Protein AF-A0A8J8FCW8-F1 (afdb_monomer_lite)

Secondary structure (DSSP, 8-state):
----------------HHHHHHHHHHHHHHHHHHHHHHHHHHHHH--HHHHHHHHHTTSS-HHHHHHHHHHHHHHHHHHHHHHHHHHHHHHHHHHHHHHHHHHHHHHHS-----

pLDDT: mean 83.41, std 20.07, range [36.19, 98.69]

Foldseek 3Di:
DDDDPPDPDPPPPPCDLVNLVVVLVVLVVVLVVLVVVLVVLCVVQNDLVNNVVCCVVVVDDVPPSVVVSVVNVVSVVVSVVSVVVNVVSVVVSVVVVVVVVVVVVVVVVPDPDD

Structure (mmCIF, N/CA/C/O backbone):
data_AF-A0A8J8FCW8-F1
#
_entry.id   AF-A0A8J8FCW8-F1
#
loop_
_atom_site.group_PDB
_atom_site.id
_atom_site.type_symbol
_atom_site.label_atom_id
_atom_site.label_alt_id
_atom_site.label_comp_id
_atom_site.label_asym_id
_atom_site.label_entity_id
_atom_site.label_seq_id
_atom_site.pdbx_PDB_ins_code
_atom_site.Cartn_x
_atom_site.Cartn_y
_atom_site.Cartn_z
_atom_site.occupancy
_atom_site.B_iso_or_equiv
_atom_site.auth_seq_id
_atom_site.auth_comp_id
_atom_site.auth_asym_id
_atom_site.auth_atom_id
_atom_site.pdbx_PDB_model_num
ATOM 1 N N . MET A 1 1 ? -5.373 17.133 -59.676 1.00 36.19 1 MET A N 1
ATOM 2 C CA . MET A 1 1 ? -5.673 17.034 -58.232 1.00 36.19 1 MET A CA 1
ATOM 3 C C . MET A 1 1 ? -5.004 15.772 -57.710 1.00 36.19 1 MET A C 1
ATOM 5 O O . MET A 1 1 ? -5.570 14.700 -57.863 1.00 36.19 1 MET A O 1
ATOM 9 N N . SER A 1 2 ? -3.777 15.874 -57.196 1.00 37.06 2 SER A N 1
ATOM 10 C CA . SER A 1 2 ? -3.087 14.727 -56.589 1.00 37.06 2 SER A CA 1
ATOM 11 C C . SER A 1 2 ? -3.303 14.768 -55.086 1.00 37.06 2 SER A C 1
ATOM 13 O O . SER A 1 2 ? -2.956 15.750 -54.433 1.00 37.06 2 SER A O 1
ATOM 15 N N . ALA A 1 3 ? -3.927 13.718 -54.561 1.00 40.31 3 ALA A N 1
ATOM 16 C CA . ALA A 1 3 ? -4.165 13.549 -53.141 1.00 40.31 3 ALA A CA 1
ATOM 17 C C . ALA A 1 3 ? -2.825 13.412 -52.404 1.00 40.31 3 ALA A C 1
ATOM 19 O O . ALA A 1 3 ? -2.060 12.478 -52.640 1.00 40.31 3 ALA A O 1
ATOM 20 N N . VAL A 1 4 ? -2.552 14.350 -51.499 1.00 43.09 4 VAL A N 1
ATOM 21 C CA . VAL A 1 4 ? -1.497 14.220 -50.494 1.00 43.09 4 VAL A CA 1
ATOM 22 C C . VAL A 1 4 ? -1.994 13.207 -49.471 1.00 43.09 4 VAL A C 1
ATOM 24 O O . VAL A 1 4 ? -2.813 13.527 -48.608 1.00 43.09 4 VAL A O 1
ATOM 27 N N . ILE A 1 5 ? -1.523 11.966 -49.581 1.00 46.97 5 ILE A N 1
ATOM 28 C CA . ILE A 1 5 ? -1.685 10.987 -48.510 1.00 46.97 5 ILE A CA 1
ATOM 29 C C . ILE A 1 5 ? -0.780 11.445 -47.368 1.00 46.97 5 ILE A C 1
ATOM 31 O O . ILE A 1 5 ? 0.439 11.282 -47.412 1.00 46.97 5 ILE A O 1
ATOM 35 N N . ARG A 1 6 ? -1.386 12.062 -46.349 1.00 48.38 6 ARG A N 1
ATOM 36 C CA . ARG A 1 6 ? -0.754 12.242 -45.042 1.00 48.38 6 ARG A CA 1
ATOM 37 C C . ARG A 1 6 ? -0.445 10.845 -44.512 1.00 48.38 6 ARG A C 1
ATOM 39 O O . ARG A 1 6 ? -1.357 10.133 -44.099 1.00 48.38 6 ARG A O 1
ATOM 46 N N . LYS A 1 7 ? 0.829 10.440 -44.583 1.00 49.66 7 LYS A N 1
ATOM 47 C CA . LYS A 1 7 ? 1.333 9.279 -43.847 1.00 49.66 7 LYS A CA 1
ATOM 48 C C . LYS A 1 7 ? 0.914 9.466 -42.393 1.00 49.66 7 LYS A C 1
ATOM 50 O O . LYS A 1 7 ? 1.240 10.486 -41.788 1.00 49.66 7 LYS A O 1
ATOM 55 N N . GLY A 1 8 ? 0.128 8.512 -41.901 1.00 41.09 8 GLY A N 1
ATOM 56 C CA . GLY A 1 8 ? -0.270 8.441 -40.508 1.00 41.09 8 GLY A CA 1
ATOM 57 C C . GLY A 1 8 ? 0.957 8.575 -39.618 1.00 41.09 8 GLY A C 1
ATOM 58 O O . GLY A 1 8 ? 2.016 8.023 -39.915 1.00 41.09 8 GLY A O 1
ATOM 59 N N . THR A 1 9 ? 0.798 9.356 -38.560 1.00 43.34 9 THR A N 1
ATOM 60 C CA . THR A 1 9 ? 1.685 9.407 -37.405 1.00 43.34 9 THR A CA 1
ATOM 61 C C . THR A 1 9 ? 1.884 7.983 -36.900 1.00 43.34 9 THR A C 1
ATOM 63 O O . THR A 1 9 ? 1.015 7.432 -36.222 1.00 43.34 9 THR A O 1
ATOM 66 N N . ALA A 1 10 ? 2.989 7.361 -37.302 1.00 43.09 10 ALA A N 1
ATOM 67 C CA . ALA A 1 10 ? 3.447 6.137 -36.686 1.00 43.09 10 ALA A CA 1
ATOM 68 C C . ALA A 1 10 ? 3.668 6.454 -35.204 1.00 43.09 10 ALA A C 1
ATOM 70 O O . ALA A 1 10 ? 4.427 7.362 -34.862 1.00 43.09 10 ALA A O 1
ATOM 71 N N . LEU A 1 11 ? 2.945 5.748 -34.338 1.00 43.22 11 LEU A N 1
ATOM 72 C CA . LEU A 1 11 ? 3.304 5.583 -32.938 1.00 43.22 11 LEU A CA 1
ATOM 73 C C . LEU A 1 11 ? 4.658 4.851 -32.898 1.00 43.22 11 LEU A C 1
ATOM 75 O O . LEU A 1 11 ? 4.721 3.647 -32.689 1.00 43.22 11 LEU A O 1
ATOM 79 N N . GLU A 1 12 ? 5.746 5.565 -33.163 1.00 47.50 12 GLU A N 1
ATOM 80 C CA . GLU A 1 12 ? 7.103 5.134 -32.830 1.00 47.50 12 GLU A CA 1
ATOM 81 C C . GLU A 1 12 ? 7.521 5.851 -31.544 1.00 47.50 12 GLU A C 1
ATOM 83 O O . GLU A 1 12 ? 8.475 6.620 -31.512 1.00 47.50 12 GLU A O 1
ATOM 88 N N . SER A 1 13 ? 6.774 5.637 -30.458 1.00 52.56 13 SER A N 1
ATOM 89 C CA . SER A 1 13 ? 7.345 5.826 -29.127 1.00 52.56 13 SER A CA 1
ATOM 90 C C . SER A 1 13 ? 8.088 4.536 -28.799 1.00 52.56 13 SER A C 1
ATOM 92 O O . SER A 1 13 ? 7.515 3.607 -28.225 1.00 52.56 13 SER A O 1
ATOM 94 N N . ASN A 1 14 ? 9.337 4.436 -29.252 1.00 64.25 14 ASN A N 1
ATOM 95 C CA . ASN A 1 14 ? 10.247 3.426 -28.729 1.00 64.25 14 ASN A CA 1
ATOM 96 C C . ASN A 1 14 ? 10.430 3.752 -27.245 1.00 64.25 14 ASN A C 1
ATOM 98 O O . ASN A 1 14 ? 11.161 4.679 -26.924 1.00 64.25 14 ASN A O 1
ATOM 102 N N . VAL A 1 15 ? 9.702 3.054 -26.372 1.00 72.62 15 VAL A N 1
ATOM 103 C CA . VAL A 1 15 ? 9.927 3.119 -24.925 1.00 72.62 15 VAL A CA 1
ATOM 104 C C . VAL A 1 15 ? 11.351 2.635 -24.691 1.00 72.62 15 VAL A C 1
ATOM 106 O O . VAL A 1 15 ? 11.659 1.482 -25.010 1.00 72.62 15 VAL A O 1
ATOM 109 N N . ASP A 1 16 ? 12.216 3.518 -24.206 1.00 82.56 16 ASP A N 1
ATOM 110 C CA . ASP A 1 16 ? 13.617 3.198 -23.955 1.00 82.56 16 ASP A CA 1
ATOM 111 C C . ASP A 1 16 ? 13.854 2.759 -22.498 1.00 82.56 16 ASP A C 1
ATOM 113 O O . ASP A 1 16 ? 12.938 2.669 -21.673 1.00 82.56 16 ASP A O 1
ATOM 117 N N . GLU A 1 17 ? 15.094 2.380 -22.187 1.00 85.81 17 GLU A N 1
ATOM 118 C CA . GLU A 1 17 ? 15.459 1.940 -20.840 1.00 85.81 17 GLU A CA 1
ATOM 119 C C . GLU A 1 17 ? 15.300 3.060 -19.796 1.00 85.81 17 GLU A C 1
ATOM 121 O O . GLU A 1 17 ? 14.955 2.779 -18.643 1.00 85.81 17 GLU A O 1
ATOM 126 N N . ASP A 1 18 ? 15.495 4.322 -20.184 1.00 89.12 18 ASP A N 1
ATOM 127 C CA . ASP A 1 18 ? 15.370 5.472 -19.290 1.00 89.12 18 ASP A CA 1
ATOM 128 C C . ASP A 1 18 ? 13.906 5.716 -18.902 1.00 89.12 18 ASP A C 1
ATOM 130 O O . ASP A 1 18 ? 13.617 5.943 -17.719 1.00 89.12 18 ASP A O 1
ATOM 134 N N . ASP A 1 19 ? 12.972 5.569 -19.847 1.00 90.12 19 ASP A N 1
ATOM 135 C CA . ASP A 1 19 ? 11.529 5.604 -19.586 1.00 90.12 19 ASP A CA 1
ATOM 136 C C . ASP A 1 19 ? 11.124 4.532 -18.563 1.00 90.12 19 ASP A C 1
ATOM 138 O O . ASP A 1 19 ? 10.426 4.806 -17.578 1.00 90.12 19 ASP A O 1
ATOM 142 N N . ILE A 1 20 ? 11.605 3.299 -18.749 1.00 91.19 20 ILE A N 1
ATOM 143 C CA . ILE A 1 20 ? 11.309 2.177 -17.848 1.00 91.19 20 ILE A CA 1
ATOM 144 C C . ILE A 1 20 ? 11.930 2.409 -16.467 1.00 91.19 20 ILE A C 1
ATOM 146 O O . ILE A 1 20 ? 11.282 2.169 -15.444 1.00 91.19 20 ILE A O 1
ATOM 150 N N . ASN A 1 21 ? 13.163 2.913 -16.410 1.00 92.12 21 ASN A N 1
ATOM 151 C CA . ASN A 1 21 ? 13.827 3.266 -15.158 1.00 92.12 21 ASN A CA 1
ATOM 152 C C . ASN A 1 21 ? 13.099 4.394 -14.416 1.00 92.12 21 ASN A C 1
ATOM 154 O O . ASN A 1 21 ? 13.020 4.370 -13.183 1.00 92.12 21 ASN A O 1
ATOM 158 N N . SER A 1 22 ? 12.553 5.372 -15.140 1.00 94.25 22 SER A N 1
ATOM 159 C CA . SER A 1 22 ? 11.727 6.438 -14.572 1.00 94.25 22 SER A CA 1
ATOM 160 C C . SER A 1 22 ? 10.457 5.870 -13.932 1.00 94.25 22 SER A C 1
ATOM 162 O O . SER A 1 22 ? 10.198 6.118 -12.752 1.00 94.25 22 SER A O 1
ATOM 164 N N . LEU A 1 23 ? 9.723 5.010 -14.648 1.00 94.44 23 LEU A N 1
ATOM 165 C CA . LEU A 1 23 ? 8.533 4.330 -14.118 1.00 94.44 23 LEU A CA 1
ATOM 166 C C . LEU A 1 23 ? 8.856 3.460 -12.896 1.00 94.44 23 LEU A C 1
ATOM 168 O O . LEU A 1 23 ? 8.136 3.495 -11.896 1.00 94.44 23 LEU A O 1
ATOM 172 N N . TYR A 1 24 ? 9.971 2.728 -12.934 1.00 94.88 24 TYR A N 1
ATOM 173 C CA . TYR A 1 24 ? 10.434 1.920 -11.807 1.00 94.88 24 TYR A CA 1
ATOM 174 C C . TYR A 1 24 ? 10.704 2.772 -10.556 1.00 94.88 24 TYR A C 1
ATOM 176 O O . TYR A 1 24 ? 10.309 2.392 -9.449 1.00 94.88 24 TYR A O 1
ATOM 184 N N . LYS A 1 25 ? 11.338 3.943 -10.716 1.00 95.38 25 LYS A N 1
ATOM 185 C CA . LYS A 1 25 ? 11.573 4.891 -9.614 1.00 95.38 25 LYS A CA 1
ATOM 186 C C . LYS A 1 25 ? 10.263 5.454 -9.067 1.00 95.38 25 LYS A C 1
ATOM 188 O O . LYS A 1 25 ? 10.107 5.510 -7.849 1.00 95.38 25 LYS A O 1
ATOM 193 N N . THR A 1 26 ? 9.321 5.820 -9.934 1.00 97.31 26 THR A N 1
ATOM 194 C CA . THR A 1 26 ? 7.994 6.307 -9.524 1.00 97.31 26 THR A CA 1
ATOM 195 C C . THR A 1 26 ? 7.265 5.269 -8.676 1.00 97.31 26 THR A C 1
ATOM 197 O O . THR A 1 26 ? 6.867 5.569 -7.553 1.00 97.31 26 THR A O 1
ATOM 200 N N . ILE A 1 27 ? 7.201 4.018 -9.136 1.00 97.56 27 ILE A N 1
ATOM 201 C CA . ILE A 1 27 ? 6.561 2.928 -8.386 1.00 97.56 27 ILE A CA 1
ATOM 202 C C . ILE A 1 27 ? 7.263 2.669 -7.053 1.00 97.56 27 ILE A C 1
ATOM 204 O O . ILE A 1 27 ? 6.609 2.403 -6.047 1.00 97.56 27 ILE A O 1
ATOM 208 N N . ALA A 1 28 ? 8.594 2.756 -7.003 1.00 96.94 28 ALA A N 1
ATOM 209 C CA . ALA A 1 28 ? 9.323 2.613 -5.747 1.00 96.94 28 ALA A CA 1
ATOM 210 C C . ALA A 1 28 ? 8.939 3.706 -4.729 1.00 96.94 28 ALA A C 1
ATOM 212 O O . ALA A 1 28 ? 8.761 3.399 -3.547 1.00 96.94 28 ALA A O 1
ATOM 213 N N . SER A 1 29 ? 8.769 4.950 -5.188 1.00 98.06 29 SER A N 1
ATOM 214 C CA . SER A 1 29 ? 8.300 6.070 -4.364 1.00 98.06 29 SER A CA 1
ATOM 215 C C . SER A 1 29 ? 6.853 5.883 -3.899 1.00 98.06 29 SER A C 1
ATOM 217 O O . SER A 1 29 ? 6.565 6.075 -2.719 1.00 98.06 29 SER A O 1
ATOM 219 N N . GLU A 1 30 ? 5.951 5.439 -4.776 1.00 98.25 30 GLU A N 1
ATOM 220 C CA . GLU A 1 30 ? 4.553 5.157 -4.415 1.00 98.25 30 GLU A CA 1
ATOM 221 C C . GLU A 1 30 ? 4.440 4.007 -3.404 1.00 98.25 30 GLU A C 1
ATOM 223 O O . GLU A 1 30 ? 3.695 4.097 -2.428 1.00 98.25 30 GLU A O 1
ATOM 228 N N . ILE A 1 31 ? 5.254 2.957 -3.548 1.00 98.69 31 ILE A N 1
ATOM 229 C CA . ILE A 1 31 ? 5.357 1.880 -2.551 1.00 98.69 31 ILE A CA 1
ATOM 230 C C . ILE A 1 31 ? 5.777 2.429 -1.186 1.00 98.69 31 ILE A C 1
ATOM 232 O O . ILE A 1 31 ? 5.257 1.981 -0.161 1.00 98.69 31 ILE A O 1
ATOM 236 N N . ALA A 1 32 ? 6.742 3.350 -1.145 1.00 98.38 32 ALA A N 1
ATOM 237 C CA . ALA A 1 32 ? 7.175 3.968 0.105 1.00 98.38 32 ALA A CA 1
ATOM 238 C C . ALA A 1 32 ? 6.040 4.791 0.733 1.00 98.38 32 ALA A C 1
ATOM 240 O O . ALA A 1 32 ? 5.753 4.618 1.917 1.00 98.38 32 ALA A O 1
ATOM 241 N N . PHE A 1 33 ? 5.333 5.583 -0.075 1.00 98.38 33 PHE A N 1
ATOM 242 C CA . PHE A 1 33 ? 4.164 6.344 0.358 1.00 98.38 33 PHE A CA 1
ATOM 243 C C . PHE A 1 33 ? 3.075 5.446 0.966 1.00 98.38 33 PHE A C 1
ATOM 245 O O . PHE A 1 33 ? 2.664 5.666 2.106 1.00 98.38 33 PHE A O 1
ATOM 252 N N . TYR A 1 34 ? 2.653 4.381 0.276 1.00 98.50 34 TYR A N 1
ATOM 253 C CA . TYR A 1 34 ? 1.619 3.486 0.808 1.00 98.50 34 TYR A CA 1
ATOM 254 C C . TYR A 1 34 ? 2.072 2.734 2.062 1.00 98.50 34 TYR A C 1
ATOM 256 O O . TYR A 1 34 ? 1.269 2.508 2.965 1.00 98.50 34 TYR A O 1
ATOM 264 N N . LYS A 1 35 ? 3.362 2.400 2.193 1.00 98.50 35 LYS A N 1
ATOM 265 C CA . LYS A 1 35 ? 3.894 1.858 3.455 1.00 98.50 35 LYS A CA 1
ATOM 266 C C . LYS A 1 35 ? 3.745 2.845 4.612 1.00 98.50 35 LYS A C 1
ATOM 268 O O . LYS A 1 35 ? 3.411 2.420 5.716 1.00 98.50 35 LYS A O 1
ATOM 273 N N . GLU A 1 36 ? 3.974 4.136 4.384 1.00 98.31 36 GLU A N 1
ATOM 274 C CA . GLU A 1 36 ? 3.763 5.164 5.407 1.00 98.31 36 GLU A CA 1
ATOM 275 C C . GLU A 1 36 ? 2.283 5.336 5.755 1.00 98.31 36 GLU A C 1
ATOM 277 O O . GLU A 1 36 ? 1.941 5.439 6.934 1.00 98.31 36 GLU A O 1
ATOM 282 N N . VAL A 1 37 ? 1.400 5.329 4.753 1.00 97.69 37 VAL A N 1
ATOM 283 C CA . VAL A 1 37 ? -0.057 5.363 4.952 1.00 97.69 37 VAL A CA 1
ATOM 284 C C . VAL A 1 37 ? -0.505 4.182 5.815 1.00 97.69 37 VAL A C 1
ATOM 286 O O . VAL A 1 37 ? -1.123 4.382 6.861 1.00 97.69 37 VAL A O 1
ATOM 289 N N . LEU A 1 38 ? -0.107 2.959 5.456 1.00 98.31 38 LEU A N 1
ATOM 290 C CA . LEU A 1 38 ? -0.425 1.756 6.227 1.00 98.31 38 LEU A CA 1
ATOM 291 C C . LEU A 1 38 ? 0.174 1.794 7.636 1.00 98.31 38 LEU A C 1
ATOM 293 O O . LEU A 1 38 ? -0.466 1.352 8.584 1.00 98.31 38 LEU A O 1
ATOM 297 N N . ALA A 1 39 ? 1.369 2.361 7.818 1.00 98.25 39 ALA A N 1
ATOM 298 C CA . ALA A 1 39 ? 1.948 2.534 9.148 1.00 98.25 39 ALA A CA 1
ATOM 299 C C . ALA A 1 39 ? 1.117 3.490 10.024 1.00 98.25 39 ALA A C 1
ATOM 301 O O . ALA A 1 39 ? 0.959 3.239 11.222 1.00 98.25 39 ALA A O 1
ATOM 302 N N . LYS A 1 40 ? 0.555 4.562 9.445 1.00 97.88 40 LYS A N 1
ATOM 303 C CA . LYS A 1 40 ? -0.348 5.486 10.154 1.00 97.88 40 LYS A CA 1
ATOM 304 C C . LYS A 1 40 ? -1.647 4.792 10.552 1.00 97.88 40 LYS A C 1
ATOM 306 O O . LYS A 1 40 ? -2.030 4.883 11.718 1.00 97.88 40 LYS A O 1
ATOM 311 N N . PHE A 1 41 ? -2.273 4.059 9.631 1.00 97.50 41 PHE A N 1
ATOM 312 C CA . PHE A 1 41 ? -3.463 3.264 9.936 1.00 97.50 41 PHE A CA 1
ATOM 313 C C . PHE A 1 41 ? -3.181 2.230 11.025 1.00 97.50 41 PHE A C 1
ATOM 315 O O . PHE A 1 41 ? -3.889 2.187 12.028 1.00 97.50 41 PHE A O 1
ATOM 322 N N . ARG A 1 42 ? -2.078 1.484 10.908 1.00 97.38 42 ARG A N 1
ATOM 323 C CA . ARG A 1 42 ? -1.698 0.468 11.893 1.00 97.38 42 ARG A CA 1
ATOM 324 C C . ARG A 1 42 ? -1.447 1.042 13.277 1.00 97.38 42 ARG A C 1
ATOM 326 O O . ARG A 1 42 ? -1.832 0.441 14.274 1.00 97.38 42 ARG A O 1
ATOM 333 N N . LYS A 1 43 ? -0.835 2.224 13.352 1.00 97.75 43 LYS A N 1
ATOM 334 C CA . LYS A 1 43 ? -0.640 2.939 14.617 1.00 97.75 43 LYS A CA 1
ATOM 335 C C . LYS A 1 43 ? -1.965 3.405 15.233 1.00 97.75 43 LYS A C 1
ATOM 337 O O . LYS A 1 43 ? -2.069 3.437 16.455 1.00 97.75 43 LYS A O 1
ATOM 342 N N . LYS A 1 44 ? -2.938 3.803 14.408 1.00 96.50 44 LYS A N 1
ATOM 343 C CA . LYS A 1 44 ? -4.227 4.354 14.855 1.00 96.50 44 LYS A CA 1
ATOM 344 C C . LYS A 1 44 ? -5.232 3.265 15.239 1.00 96.50 44 LYS A C 1
ATOM 346 O O . LYS A 1 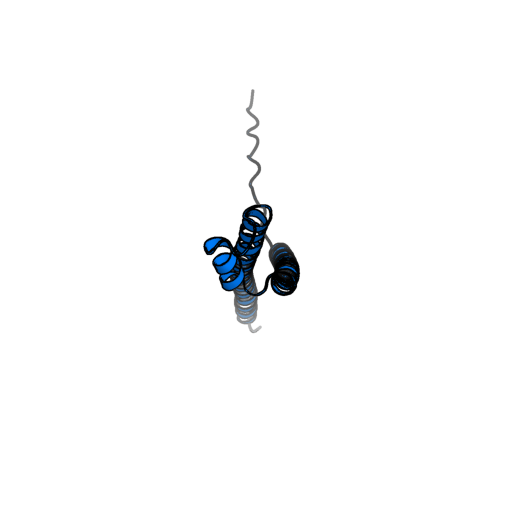44 ? -5.896 3.401 16.260 1.00 96.50 44 LYS A O 1
ATOM 351 N N . TYR A 1 45 ? -5.330 2.204 14.443 1.00 95.44 45 TYR A N 1
ATOM 352 C CA . TYR A 1 45 ? -6.401 1.209 14.541 1.00 95.44 45 TYR A CA 1
ATOM 353 C C . TYR A 1 45 ? -5.925 -0.209 14.866 1.00 95.44 45 TYR A C 1
ATOM 355 O O . TYR A 1 45 ? -6.735 -1.038 15.275 1.00 95.44 45 TYR A O 1
ATOM 363 N N . GLY A 1 46 ? -4.624 -0.480 14.739 1.00 96.19 46 GLY A N 1
ATOM 364 C CA . GLY A 1 46 ? -4.071 -1.827 14.840 1.00 96.19 46 GLY A CA 1
ATOM 365 C C . GLY A 1 46 ? -4.068 -2.559 13.499 1.00 96.19 46 GLY A C 1
ATOM 366 O O . GLY A 1 46 ? -3.987 -1.949 12.428 1.00 96.19 46 GLY A O 1
ATOM 367 N N . ASP A 1 47 ? -4.081 -3.887 13.555 1.00 96.62 47 ASP A N 1
ATOM 368 C CA . ASP A 1 47 ? -4.183 -4.702 12.347 1.00 96.62 47 ASP A CA 1
ATOM 369 C C . ASP A 1 47 ? -5.547 -4.511 11.663 1.00 96.62 47 ASP A C 1
ATOM 371 O O . ASP A 1 47 ? -6.557 -4.319 12.342 1.00 96.62 47 ASP A O 1
ATOM 375 N N . LEU A 1 48 ? -5.587 -4.555 10.326 1.00 97.25 48 LEU A N 1
ATOM 376 C CA . LEU A 1 48 ? -6.835 -4.369 9.580 1.00 97.25 48 LEU A CA 1
ATOM 377 C C . LEU A 1 48 ? -7.883 -5.418 9.967 1.00 97.25 48 LEU A C 1
ATOM 379 O O . LEU A 1 48 ? -9.037 -5.062 10.175 1.00 97.25 48 LEU A O 1
ATOM 383 N N . ALA A 1 49 ? -7.489 -6.686 10.122 1.00 97.00 49 ALA A N 1
ATOM 384 C CA . ALA A 1 49 ? -8.436 -7.747 10.452 1.00 97.00 49 ALA A CA 1
ATOM 385 C C . ALA A 1 49 ? -9.038 -7.550 11.851 1.00 97.00 49 ALA A C 1
ATOM 387 O O . ALA A 1 49 ? -10.233 -7.753 12.055 1.00 97.00 49 ALA A O 1
ATOM 388 N N . GLU A 1 50 ? -8.226 -7.105 12.811 1.00 96.50 50 GLU A N 1
ATOM 389 C CA . GLU A 1 50 ? -8.695 -6.773 14.159 1.00 96.50 50 GLU A CA 1
ATOM 390 C C . GLU A 1 50 ? -9.619 -5.552 14.154 1.00 96.50 50 GLU A C 1
ATOM 392 O O . GLU A 1 50 ? -10.628 -5.526 14.860 1.00 96.50 50 GLU A O 1
ATOM 397 N N . PHE A 1 51 ? -9.284 -4.532 13.363 1.00 97.19 51 PHE A N 1
ATOM 398 C CA . PHE A 1 51 ? -10.097 -3.330 13.223 1.00 97.19 51 PHE A CA 1
ATOM 399 C C . PHE A 1 51 ? -11.469 -3.638 12.607 1.00 97.19 51 PHE A C 1
ATOM 401 O O . PHE A 1 51 ? -12.496 -3.218 13.139 1.00 97.19 51 PHE A O 1
ATOM 408 N N . GLU A 1 52 ? -11.499 -4.435 11.541 1.00 96.81 52 GLU A N 1
ATOM 409 C CA . GLU A 1 52 ? -12.735 -4.861 10.883 1.00 96.81 52 GLU A CA 1
ATOM 410 C C . GLU A 1 52 ? -13.572 -5.799 11.756 1.00 96.81 52 GLU A C 1
ATOM 412 O O . GLU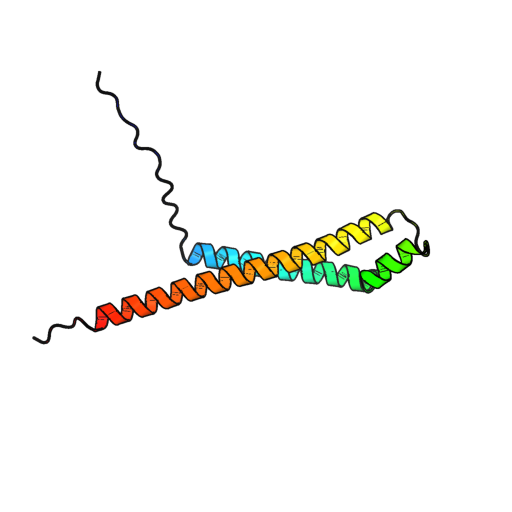 A 1 52 ? -14.799 -5.700 11.755 1.00 96.81 52 GLU A O 1
ATOM 417 N N . ALA A 1 53 ? -12.939 -6.654 12.566 1.00 96.94 53 ALA A N 1
ATOM 418 C CA . ALA A 1 53 ? -13.648 -7.484 13.537 1.00 96.94 53 ALA A CA 1
ATOM 419 C C . ALA A 1 53 ? -14.382 -6.636 14.590 1.00 96.94 53 ALA A C 1
ATOM 421 O O . ALA A 1 53 ? -15.547 -6.899 14.889 1.00 96.94 53 ALA A O 1
ATOM 422 N N . LYS A 1 54 ? -13.741 -5.577 15.103 1.00 96.62 54 LYS A N 1
ATOM 423 C CA . LYS A 1 54 ? -14.382 -4.630 16.033 1.00 96.62 54 LYS A CA 1
ATOM 424 C C . LYS A 1 54 ? -15.588 -3.936 15.400 1.00 96.62 54 LYS A C 1
ATOM 426 O O . LYS A 1 54 ? -16.606 -3.761 16.067 1.00 96.62 54 LYS A O 1
ATOM 431 N N . LEU A 1 55 ? -15.496 -3.568 14.120 1.00 96.12 55 LEU A N 1
ATOM 432 C CA . LEU A 1 55 ? -16.626 -2.997 13.380 1.00 96.12 55 LEU A CA 1
ATOM 433 C C . LEU A 1 55 ? -17.768 -4.002 13.218 1.00 96.12 55 LEU A C 1
ATOM 435 O O . LEU A 1 55 ? -18.914 -3.674 13.516 1.00 96.12 55 LEU A O 1
ATOM 439 N N . ALA A 1 56 ? -17.460 -5.236 12.817 1.00 95.50 56 ALA A N 1
ATOM 440 C CA . ALA A 1 56 ? -18.454 -6.295 12.648 1.00 95.50 56 ALA A CA 1
ATOM 441 C C . ALA A 1 56 ? -19.188 -6.641 13.958 1.00 95.50 56 ALA A C 1
ATOM 443 O O . ALA A 1 56 ? -20.373 -6.969 13.934 1.00 95.50 56 ALA A O 1
ATOM 444 N N . ASN A 1 57 ? -18.505 -6.521 15.099 1.00 96.88 57 ASN A N 1
ATOM 445 C CA . ASN A 1 57 ? -19.074 -6.745 16.428 1.00 96.88 57 ASN A CA 1
ATOM 446 C C . ASN A 1 57 ? -19.783 -5.513 17.021 1.00 96.88 57 ASN A C 1
ATOM 448 O O . ASN A 1 57 ? -20.216 -5.565 18.173 1.00 96.88 57 ASN A O 1
ATOM 452 N N . ALA A 1 58 ? -19.891 -4.406 16.275 1.00 94.31 58 ALA A N 1
ATOM 453 C CA . ALA A 1 58 ? -20.419 -3.125 16.752 1.00 94.31 58 ALA A CA 1
ATOM 454 C C . ALA A 1 58 ? -19.693 -2.571 18.001 1.00 94.31 58 ALA A C 1
ATOM 456 O O . ALA A 1 58 ? -20.261 -1.806 18.782 1.00 94.31 58 ALA A O 1
ATOM 457 N N . GLU A 1 59 ? -18.417 -2.928 18.183 1.00 96.06 59 GLU A N 1
ATOM 458 C CA . GLU A 1 59 ? -17.548 -2.374 19.234 1.00 96.06 59 GLU A CA 1
ATOM 459 C C . GLU A 1 59 ? -17.083 -0.948 18.897 1.00 96.06 59 GLU A C 1
ATOM 461 O O . GLU A 1 59 ? -16.588 -0.218 19.758 1.00 96.06 59 GLU A O 1
ATOM 466 N N . LEU A 1 60 ? -17.248 -0.549 17.636 1.00 92.94 60 LEU A N 1
ATOM 467 C CA . LEU A 1 60 ? -17.010 0.793 17.129 1.00 92.94 60 LEU A CA 1
ATOM 468 C C . LEU A 1 60 ? -18.287 1.320 16.463 1.00 92.94 60 LEU A C 1
ATOM 470 O O . LEU A 1 60 ? -19.023 0.535 15.858 1.00 92.94 60 LEU A O 1
ATOM 474 N N . PRO A 1 61 ? -18.552 2.639 16.534 1.00 91.94 61 PRO A N 1
ATOM 475 C CA . PRO A 1 61 ? -19.584 3.258 15.714 1.00 91.94 61 PRO A CA 1
ATOM 476 C C . PRO A 1 61 ? -19.358 2.928 14.238 1.00 91.94 61 PRO A C 1
ATOM 478 O O . PRO A 1 61 ? -18.219 2.903 13.785 1.00 91.94 61 PRO A O 1
ATOM 481 N N . GLU A 1 62 ? -20.430 2.719 13.479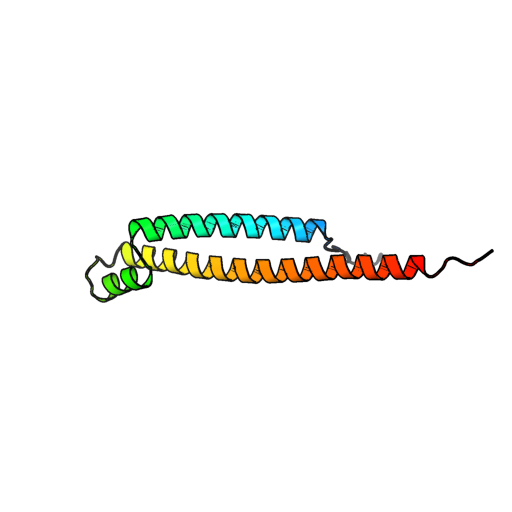 1.00 87.94 62 GLU A N 1
ATOM 482 C CA . GLU A 1 62 ? -20.310 2.422 12.050 1.00 87.94 62 GLU A CA 1
ATOM 483 C C . GLU A 1 62 ? -19.623 3.584 11.320 1.00 87.94 62 GLU A C 1
ATOM 485 O O . GLU A 1 62 ? -18.551 3.416 10.746 1.00 87.94 62 GLU A O 1
ATOM 490 N N . HIS A 1 63 ? -20.165 4.800 11.418 1.00 90.44 63 HIS A N 1
ATOM 491 C CA . HIS A 1 63 ? -19.525 6.006 10.893 1.00 90.44 63 HIS A CA 1
ATOM 492 C C . HIS A 1 63 ? -18.652 6.687 11.966 1.00 90.44 63 HIS A C 1
ATOM 494 O O . HIS A 1 63 ? -19.118 6.861 13.097 1.00 90.44 63 HIS A O 1
ATOM 500 N N . PRO A 1 64 ? -17.424 7.148 11.639 1.00 93.62 64 PRO A N 1
ATOM 501 C CA . PRO A 1 64 ? -16.765 7.148 10.316 1.00 93.62 64 PRO A CA 1
ATOM 502 C C . PRO A 1 64 ? -15.937 5.882 10.016 1.00 93.62 64 PRO A C 1
ATOM 504 O O . PRO A 1 64 ? -15.221 5.811 9.024 1.00 93.62 64 PRO A O 1
ATOM 507 N N . TYR A 1 65 ? -15.969 4.885 10.896 1.00 96.38 65 TYR A N 1
ATOM 508 C CA . TYR A 1 65 ? -14.983 3.809 10.902 1.00 96.38 65 TYR A CA 1
ATOM 509 C C . TYR A 1 65 ? -15.130 2.806 9.748 1.00 96.38 65 TYR A C 1
ATOM 511 O O . TYR A 1 65 ? -14.137 2.192 9.361 1.00 96.38 65 TYR A O 1
ATOM 519 N N . TRP A 1 66 ? -16.322 2.661 9.164 1.00 95.75 66 TRP A N 1
ATOM 520 C CA . TRP A 1 66 ? -16.517 1.858 7.954 1.00 95.75 66 TRP A CA 1
ATOM 521 C C . TRP A 1 66 ? -15.765 2.450 6.748 1.00 95.75 66 TRP A C 1
ATOM 523 O O . TRP A 1 66 ? -15.143 1.703 5.996 1.00 95.75 66 TRP A O 1
ATOM 533 N N . GLU A 1 67 ? -15.751 3.781 6.599 1.00 97.00 67 GLU A N 1
ATOM 534 C CA . GLU A 1 67 ? -15.011 4.482 5.535 1.00 97.00 67 GLU A CA 1
ATOM 535 C C . GLU A 1 67 ? -13.508 4.287 5.732 1.00 97.00 67 GLU A C 1
ATOM 537 O O . GLU A 1 67 ? -12.790 3.894 4.817 1.00 97.00 67 GLU A O 1
ATOM 542 N N . GLU A 1 68 ? -13.053 4.451 6.973 1.00 97.12 68 GLU A N 1
ATOM 543 C CA . GLU A 1 68 ? -11.656 4.256 7.363 1.00 97.12 68 GLU A CA 1
ATOM 544 C C . GLU A 1 68 ? -11.193 2.803 7.135 1.00 97.12 68 GLU A C 1
ATOM 546 O O . GLU A 1 68 ? -10.046 2.570 6.758 1.00 97.12 68 GLU A O 1
ATOM 551 N N . SER A 1 69 ? -12.075 1.811 7.319 1.00 97.25 69 SER A N 1
ATOM 552 C CA . SER A 1 69 ? -11.792 0.400 7.001 1.00 97.25 69 SER A CA 1
ATOM 553 C C . SER A 1 69 ? -11.607 0.189 5.501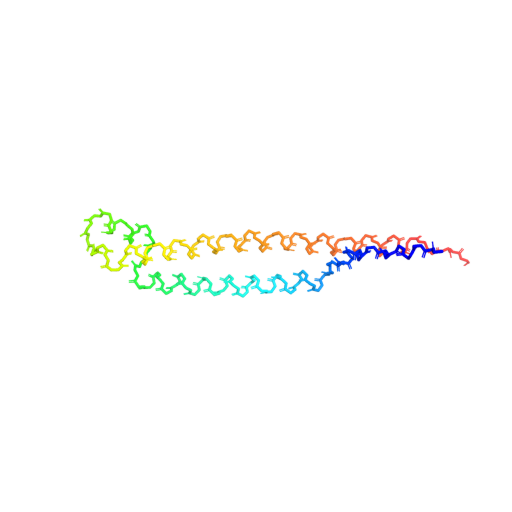 1.00 97.25 69 SER A C 1
ATOM 555 O O . SER A 1 69 ? -10.661 -0.492 5.096 1.00 97.25 69 SER A O 1
ATOM 557 N N . ILE A 1 70 ? -12.447 0.812 4.673 1.00 97.56 70 ILE A N 1
ATOM 558 C CA . ILE A 1 70 ? -12.321 0.750 3.214 1.00 97.56 70 ILE A CA 1
ATOM 559 C C . ILE A 1 70 ? -11.027 1.421 2.756 1.00 97.56 70 ILE A C 1
ATOM 561 O O . ILE A 1 70 ? -10.288 0.838 1.966 1.00 97.56 70 ILE A O 1
ATOM 565 N N . GLU A 1 71 ? -10.708 2.609 3.267 1.00 97.88 71 GLU A N 1
ATOM 566 C CA . GLU A 1 71 ? -9.459 3.297 2.932 1.00 97.88 71 GLU A CA 1
ATOM 567 C C . GLU A 1 71 ? -8.229 2.471 3.323 1.00 97.88 71 GLU A C 1
ATOM 569 O O . GLU A 1 71 ? -7.282 2.345 2.539 1.00 97.88 71 GLU A O 1
ATOM 574 N N . TYR A 1 72 ? -8.253 1.857 4.509 1.00 98.06 72 TYR A N 1
ATOM 575 C CA . TYR A 1 72 ? -7.157 1.020 4.984 1.00 98.06 72 TYR A CA 1
ATOM 576 C C . TYR A 1 72 ? -6.985 -0.226 4.099 1.00 98.06 72 TYR A C 1
ATOM 578 O O . TYR A 1 72 ? -5.862 -0.552 3.705 1.00 98.06 72 TYR A O 1
ATOM 586 N N . ARG A 1 73 ? -8.082 -0.885 3.708 1.00 98.19 73 ARG A N 1
ATOM 587 C CA . ARG A 1 73 ? -8.061 -2.023 2.777 1.00 98.19 73 ARG A CA 1
ATOM 588 C C . ARG A 1 73 ? -7.546 -1.633 1.393 1.00 98.19 73 ARG A C 1
ATOM 590 O O . ARG A 1 73 ? -6.642 -2.289 0.879 1.00 98.19 73 ARG A O 1
ATOM 597 N N . ASN A 1 74 ? -8.041 -0.532 0.832 1.00 98.38 74 ASN A N 1
ATOM 598 C CA . ASN A 1 74 ? -7.602 -0.025 -0.469 1.00 98.38 74 ASN A CA 1
ATOM 599 C C . ASN A 1 74 ? -6.095 0.265 -0.476 1.00 98.38 74 ASN A C 1
ATOM 601 O O . ASN A 1 74 ? -5.404 -0.057 -1.438 1.00 98.38 74 ASN A O 1
ATOM 605 N N . ALA A 1 75 ? -5.554 0.813 0.618 1.00 98.25 75 ALA A N 1
ATOM 606 C CA . ALA A 1 75 ? -4.118 1.045 0.747 1.00 98.25 75 ALA A CA 1
ATOM 607 C C . ALA A 1 75 ? -3.294 -0.261 0.740 1.00 98.25 75 ALA A C 1
ATOM 609 O O . ALA A 1 75 ? -2.174 -0.274 0.220 1.00 98.25 75 ALA A O 1
ATOM 610 N N . TYR A 1 76 ? -3.821 -1.361 1.293 1.00 98.00 76 TYR A N 1
ATOM 611 C CA . TYR A 1 76 ? -3.181 -2.678 1.196 1.00 98.00 76 TYR A CA 1
ATOM 612 C C . TYR A 1 76 ? -3.200 -3.205 -0.237 1.00 98.00 76 TYR A C 1
ATOM 614 O O . TYR A 1 76 ? -2.155 -3.619 -0.744 1.00 98.00 76 TYR A O 1
ATOM 622 N N . GLU A 1 77 ? -4.366 -3.174 -0.882 1.00 98.25 77 GLU A N 1
ATOM 623 C CA . GLU A 1 77 ? -4.547 -3.656 -2.253 1.00 98.25 77 GLU A CA 1
ATOM 624 C C . GLU A 1 77 ? -3.653 -2.892 -3.235 1.00 98.25 77 GLU A C 1
ATOM 626 O O . GLU A 1 77 ? -2.950 -3.502 -4.046 1.00 98.25 77 GLU A O 1
ATOM 631 N N . GLU A 1 78 ? -3.591 -1.568 -3.103 1.00 98.38 78 GLU A N 1
ATOM 632 C CA . GLU A 1 78 ? -2.755 -0.737 -3.963 1.00 98.38 78 GLU A CA 1
ATOM 633 C C . GLU A 1 78 ? -1.264 -1.005 -3.738 1.00 98.38 78 GLU A C 1
ATOM 635 O O . GLU A 1 78 ? -0.506 -1.174 -4.695 1.00 98.38 78 GLU A O 1
ATOM 640 N N . LEU A 1 79 ? -0.829 -1.174 -2.483 1.00 98.50 79 LEU A N 1
ATOM 641 C CA . LEU A 1 79 ? 0.546 -1.581 -2.195 1.00 98.50 79 LEU A CA 1
ATOM 642 C C . LEU A 1 79 ? 0.893 -2.939 -2.829 1.00 98.50 79 LEU A C 1
ATOM 644 O O . LEU A 1 79 ? 2.018 -3.131 -3.303 1.00 98.50 79 LEU A O 1
ATOM 648 N N . GLU A 1 80 ? -0.025 -3.906 -2.819 1.00 98.25 80 GLU A N 1
ATOM 649 C CA . GLU A 1 80 ? 0.197 -5.193 -3.481 1.00 98.25 80 GLU A CA 1
ATOM 650 C C . GLU A 1 80 ? 0.282 -5.060 -5.002 1.00 98.25 80 GLU A C 1
ATOM 652 O O . GLU A 1 80 ? 1.162 -5.669 -5.620 1.00 98.25 80 GLU A O 1
ATOM 657 N N . ASN A 1 81 ? -0.583 -4.249 -5.607 1.00 98.38 81 ASN A N 1
ATOM 658 C CA . ASN A 1 81 ? -0.564 -3.990 -7.044 1.00 98.38 81 ASN A CA 1
ATOM 659 C C . ASN A 1 81 ? 0.739 -3.309 -7.470 1.00 98.38 81 ASN A C 1
ATOM 661 O O . ASN A 1 81 ? 1.401 -3.774 -8.401 1.00 98.38 81 ASN A O 1
ATOM 665 N N . LEU A 1 82 ? 1.186 -2.300 -6.723 1.00 98.38 82 LEU A N 1
ATOM 666 C CA . LEU A 1 82 ? 2.464 -1.632 -6.952 1.00 98.38 82 LEU A CA 1
ATOM 667 C C . LEU A 1 82 ? 3.652 -2.595 -6.851 1.00 98.38 82 LEU A C 1
ATOM 669 O O . LEU A 1 82 ? 4.551 -2.557 -7.690 1.00 98.38 82 LEU A O 1
ATOM 673 N N . LYS A 1 83 ? 3.659 -3.513 -5.874 1.00 98.19 83 LYS A N 1
ATOM 674 C CA . LYS A 1 83 ? 4.707 -4.548 -5.770 1.00 98.19 83 LYS A CA 1
ATOM 675 C C . LYS A 1 83 ? 4.726 -5.476 -6.986 1.00 98.19 83 LYS A C 1
ATOM 677 O O . LYS A 1 83 ? 5.811 -5.814 -7.461 1.00 98.19 83 LYS A O 1
ATOM 682 N N . LYS A 1 84 ? 3.556 -5.875 -7.500 1.00 98.12 84 LYS A N 1
ATOM 683 C CA . LYS A 1 84 ? 3.450 -6.691 -8.723 1.00 98.12 84 LYS A CA 1
ATOM 684 C C . LYS A 1 84 ? 4.001 -5.925 -9.928 1.00 98.12 84 LYS A C 1
ATOM 686 O O . LYS A 1 84 ? 4.846 -6.459 -10.643 1.00 98.12 84 LYS A O 1
ATOM 691 N N . MET A 1 85 ? 3.602 -4.663 -10.104 1.00 97.00 85 MET A N 1
ATOM 692 C CA . MET A 1 85 ? 4.101 -3.805 -11.187 1.00 97.00 85 MET A CA 1
ATOM 693 C C . MET A 1 85 ? 5.613 -3.592 -11.096 1.00 97.00 85 MET A C 1
ATOM 695 O O . MET A 1 85 ? 6.312 -3.730 -12.097 1.00 97.00 85 MET A O 1
ATOM 699 N N . LYS A 1 86 ? 6.147 -3.361 -9.891 1.00 96.38 86 LYS A N 1
ATOM 700 C CA . LYS A 1 86 ? 7.594 -3.278 -9.664 1.00 96.38 86 LYS A CA 1
ATOM 701 C C . LYS A 1 86 ? 8.314 -4.533 -10.156 1.00 96.38 86 LYS A C 1
ATOM 703 O O . LYS A 1 86 ? 9.318 -4.414 -10.848 1.00 96.38 86 LYS A O 1
ATOM 708 N N . GLY A 1 87 ? 7.784 -5.719 -9.850 1.00 95.44 87 GLY A N 1
ATOM 709 C CA . GLY A 1 87 ? 8.340 -6.988 -10.327 1.00 95.44 87 GLY A CA 1
ATOM 710 C C . GLY A 1 87 ? 8.335 -7.119 -11.855 1.00 95.44 87 GLY A C 1
ATOM 711 O O . GLY A 1 87 ? 9.305 -7.612 -12.429 1.00 95.44 87 GLY A O 1
ATOM 712 N N . VAL A 1 88 ? 7.287 -6.628 -12.527 1.00 95.31 88 VAL A N 1
ATOM 713 C CA . VAL A 1 88 ? 7.228 -6.580 -13.998 1.00 95.31 88 VAL A CA 1
ATOM 714 C C . VAL A 1 88 ? 8.326 -5.674 -14.555 1.00 95.31 88 VAL A C 1
ATOM 716 O O . VAL A 1 88 ? 9.069 -6.100 -15.437 1.00 95.31 88 VAL A O 1
ATOM 719 N N . PHE A 1 89 ? 8.488 -4.461 -14.021 1.00 93.56 89 PHE A N 1
ATOM 720 C CA . PHE A 1 89 ? 9.529 -3.541 -14.491 1.00 93.56 89 PHE A CA 1
ATOM 721 C C . PHE A 1 89 ? 10.944 -4.059 -14.221 1.00 93.56 89 PHE A C 1
ATOM 723 O O . PHE A 1 89 ? 11.799 -3.965 -15.096 1.00 93.56 89 PHE A O 1
ATOM 730 N N . GLU A 1 90 ? 11.192 -4.692 -13.072 1.00 93.31 90 GLU A N 1
ATOM 731 C CA . GLU A 1 90 ? 12.471 -5.368 -12.808 1.00 93.31 90 GLU A CA 1
ATOM 732 C C . GLU A 1 90 ? 12.767 -6.473 -13.821 1.00 93.31 90 GLU A C 1
ATOM 734 O O . GLU A 1 90 ? 13.914 -6.646 -14.237 1.00 93.31 90 GLU A O 1
ATOM 739 N N . TRP A 1 91 ? 11.750 -7.249 -14.199 1.00 94.56 91 TRP A N 1
ATOM 740 C CA . TRP A 1 91 ? 11.894 -8.297 -15.201 1.00 94.56 91 TRP A CA 1
ATOM 741 C C . TRP A 1 91 ? 12.210 -7.718 -16.586 1.00 94.56 91 TRP A C 1
ATOM 743 O O . TRP A 1 91 ? 13.117 -8.219 -17.253 1.00 94.56 91 TRP A O 1
ATOM 753 N N . ILE A 1 92 ? 11.532 -6.637 -16.986 1.00 91.44 92 ILE A N 1
ATOM 754 C CA . ILE A 1 92 ? 11.797 -5.945 -18.256 1.00 91.44 92 ILE A CA 1
ATOM 755 C C . ILE A 1 92 ? 13.223 -5.384 -18.280 1.00 91.44 92 ILE A C 1
ATOM 757 O O . ILE A 1 92 ? 13.953 -5.645 -19.233 1.00 91.44 92 ILE A O 1
ATOM 761 N N . LEU A 1 93 ? 13.650 -4.681 -17.226 1.00 88.94 93 LEU A N 1
ATOM 762 C CA . LEU A 1 93 ? 15.005 -4.123 -17.138 1.00 88.94 93 LEU A CA 1
ATOM 763 C C . LEU A 1 93 ? 16.069 -5.220 -17.272 1.00 88.94 93 LEU A C 1
ATOM 765 O O . LEU A 1 93 ? 16.972 -5.107 -18.094 1.00 88.94 93 LEU A O 1
ATOM 769 N N . LYS A 1 94 ? 15.911 -6.347 -16.562 1.00 90.44 94 LYS A N 1
ATOM 770 C CA . LYS A 1 94 ? 16.819 -7.502 -16.696 1.00 90.44 94 LYS A CA 1
ATOM 771 C C . LYS A 1 94 ? 16.877 -8.049 -18.124 1.00 90.44 94 LYS A C 1
ATOM 773 O O . LYS A 1 94 ? 17.948 -8.457 -18.575 1.00 90.44 94 LYS A O 1
ATOM 778 N N . LEU A 1 95 ? 15.743 -8.091 -18.825 1.00 88.88 95 LEU A N 1
ATOM 779 C CA . LEU A 1 95 ? 15.679 -8.559 -20.209 1.00 88.88 95 LEU A CA 1
ATOM 780 C C . LEU A 1 95 ? 16.432 -7.618 -21.160 1.00 88.88 95 LEU A C 1
ATOM 782 O O . LEU A 1 95 ? 17.137 -8.103 -22.047 1.00 88.88 95 LEU A O 1
ATOM 786 N N . LEU A 1 96 ? 16.295 -6.304 -20.971 1.00 84.56 96 LEU A N 1
ATOM 787 C CA . LEU A 1 96 ? 16.998 -5.295 -21.766 1.00 84.56 96 LEU A CA 1
ATOM 788 C C . LEU A 1 96 ? 18.512 -5.393 -21.559 1.00 84.56 96 LEU A C 1
ATOM 790 O O . LEU A 1 96 ? 19.234 -5.621 -22.530 1.00 84.56 96 LEU A O 1
ATOM 794 N N . THR A 1 97 ? 18.978 -5.400 -20.308 1.00 81.12 97 THR A N 1
ATOM 795 C CA . THR A 1 97 ? 20.409 -5.535 -19.993 1.00 81.12 97 THR A CA 1
ATOM 796 C C . THR A 1 97 ? 21.004 -6.830 -20.566 1.00 81.12 97 THR A C 1
ATOM 798 O O . THR A 1 97 ? 22.115 -6.844 -21.098 1.00 81.12 97 THR A O 1
ATOM 801 N N . HIS A 1 98 ? 20.270 -7.950 -20.519 1.00 76.38 98 HIS A N 1
ATOM 802 C CA . HIS A 1 98 ? 20.761 -9.216 -21.074 1.00 76.38 98 HIS A CA 1
ATOM 803 C C . HIS A 1 98 ? 20.895 -9.192 -22.609 1.00 76.38 98 HIS A C 1
ATOM 805 O O . HIS A 1 98 ? 21.835 -9.783 -23.152 1.00 76.38 98 HIS A O 1
ATOM 811 N N . ARG A 1 99 ? 19.997 -8.495 -23.322 1.00 69.19 99 ARG A N 1
ATOM 812 C CA . ARG A 1 99 ? 20.100 -8.322 -24.783 1.00 69.19 99 ARG A CA 1
ATOM 813 C C . ARG A 1 99 ? 21.334 -7.520 -25.177 1.00 69.19 99 ARG A C 1
ATOM 815 O O . ARG A 1 99 ? 22.011 -7.909 -26.128 1.00 69.19 99 ARG A O 1
ATOM 822 N N . GLU A 1 100 ? 21.649 -6.455 -24.449 1.00 63.91 100 GLU A N 1
ATOM 823 C CA . GLU A 1 100 ? 22.841 -5.644 -24.715 1.00 63.91 100 GLU A CA 1
ATOM 824 C C . GLU A 1 100 ? 24.128 -6.462 -24.575 1.00 63.91 100 GLU A C 1
ATOM 826 O O . GLU A 1 100 ? 24.978 -6.445 -25.468 1.00 63.91 100 GLU A O 1
ATOM 831 N N . HIS A 1 101 ? 24.238 -7.275 -23.519 1.00 61.78 101 HIS A N 1
ATOM 832 C CA . HIS A 1 101 ? 25.375 -8.182 -23.341 1.00 61.78 101 HIS A CA 1
ATOM 833 C C . HIS A 1 101 ? 25.487 -9.232 -24.460 1.00 61.78 101 HIS A C 1
ATOM 835 O O . HIS A 1 101 ? 26.594 -9.567 -24.887 1.00 61.78 101 HIS A O 1
ATOM 841 N N . SER A 1 102 ? 24.362 -9.754 -24.959 1.00 61.59 102 SER A N 1
ATOM 842 C CA . SER A 1 102 ? 24.353 -10.728 -26.057 1.00 61.59 102 SER A CA 1
ATOM 843 C C . SER A 1 102 ? 24.797 -10.107 -27.390 1.00 61.59 102 SER A C 1
ATOM 845 O O . SER A 1 102 ? 25.617 -10.694 -28.099 1.00 61.59 102 SER A O 1
ATOM 847 N N . LEU A 1 103 ? 24.330 -8.893 -27.700 1.00 61.00 103 LEU A N 1
ATOM 848 C CA . LEU A 1 103 ? 24.701 -8.152 -28.911 1.00 61.00 103 LEU A CA 1
ATOM 849 C C . LEU A 1 103 ? 26.154 -7.650 -28.870 1.00 61.00 103 LEU A C 1
ATOM 851 O O . LEU A 1 103 ? 26.858 -7.717 -29.879 1.00 61.00 103 LEU A O 1
ATOM 855 N N . GLY A 1 104 ? 26.638 -7.207 -27.706 1.00 58.41 104 GLY A N 1
ATOM 856 C CA . GLY A 1 104 ? 28.037 -6.812 -27.511 1.00 58.41 104 GLY A CA 1
ATOM 857 C C . GLY A 1 104 ? 29.017 -7.974 -27.705 1.00 58.41 104 GLY A C 1
ATOM 858 O O . GLY A 1 104 ? 30.053 -7.815 -28.350 1.00 58.41 104 GLY A O 1
ATOM 859 N N . ASN A 1 105 ? 28.659 -9.172 -27.232 1.00 55.75 105 ASN A N 1
ATOM 860 C CA . ASN A 1 105 ? 29.478 -10.375 -27.404 1.00 55.75 105 ASN A CA 1
ATOM 861 C C . ASN A 1 105 ? 29.482 -10.907 -28.847 1.00 55.75 105 ASN A C 1
ATOM 863 O O . ASN A 1 105 ? 30.505 -11.423 -29.298 1.00 55.75 105 ASN A O 1
ATOM 867 N N . ALA A 1 106 ? 28.380 -10.761 -29.592 1.00 55.75 106 ALA A N 1
ATOM 868 C CA . ALA A 1 106 ? 28.322 -11.140 -31.006 1.00 55.75 106 ALA A CA 1
ATOM 869 C C . ALA A 1 106 ? 29.236 -10.261 -31.883 1.00 55.75 106 ALA A C 1
ATOM 871 O O . ALA A 1 106 ? 29.916 -10.770 -32.775 1.00 55.75 106 ALA A O 1
ATOM 872 N N . ASN A 1 107 ? 29.318 -8.959 -31.590 1.00 51.97 107 ASN A N 1
ATOM 873 C CA . ASN A 1 107 ? 30.177 -8.026 -32.328 1.00 51.97 107 ASN A CA 1
ATOM 874 C C . ASN A 1 107 ? 31.680 -8.221 -32.050 1.00 51.97 107 ASN A C 1
ATOM 876 O O . ASN A 1 107 ? 32.502 -7.898 -32.902 1.00 51.97 107 ASN A O 1
ATOM 880 N N . LEU A 1 108 ? 32.056 -8.798 -30.904 1.00 53.97 108 LEU A N 1
ATOM 881 C CA . LEU A 1 108 ? 33.454 -9.113 -30.573 1.00 53.97 108 LEU A CA 1
ATOM 882 C C . LEU A 1 108 ? 33.979 -10.399 -31.237 1.00 53.97 108 LEU A C 1
ATOM 884 O O . LEU A 1 108 ? 35.192 -10.596 -31.297 1.00 53.97 108 LEU A O 1
ATOM 888 N N . GLN A 1 109 ? 33.105 -11.271 -31.753 1.00 54.56 109 GLN A N 1
ATOM 889 C CA . GLN A 1 109 ? 33.525 -12.499 -32.446 1.00 54.56 109 GLN A CA 1
ATOM 890 C C . GLN A 1 109 ? 33.899 -12.277 -33.921 1.00 54.56 109 GLN A C 1
ATOM 892 O O . GLN A 1 109 ? 34.592 -13.112 -34.5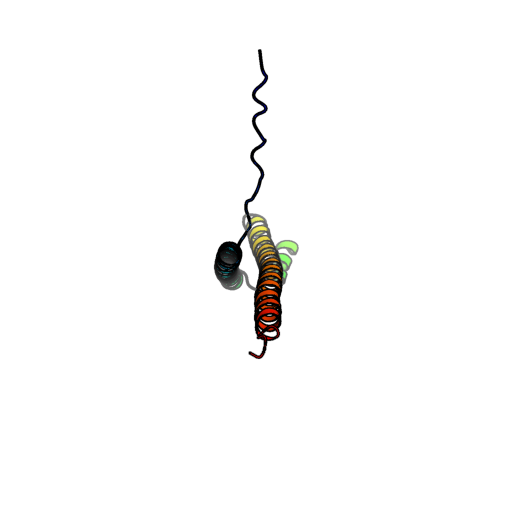02 1.00 54.56 109 GLN A O 1
ATOM 897 N N . TYR A 1 110 ? 33.524 -11.142 -34.517 1.00 49.94 110 TYR A N 1
ATOM 898 C CA . TYR A 1 110 ? 33.920 -10.752 -35.873 1.00 49.94 110 TYR A CA 1
ATOM 899 C C . TYR A 1 110 ? 35.082 -9.750 -35.841 1.00 49.94 110 TYR A C 1
ATOM 901 O O . TYR A 1 110 ? 34.939 -8.587 -36.201 1.00 49.94 110 TYR A O 1
ATOM 909 N N . SER A 1 111 ? 36.265 -10.211 -35.434 1.00 50.69 111 SER A N 1
ATOM 910 C CA . SER A 1 111 ? 37.516 -9.532 -35.787 1.00 50.69 111 SER A CA 1
ATOM 911 C C . SER A 1 111 ? 38.197 -10.354 -36.884 1.00 50.69 111 SER A C 1
ATOM 913 O O . SER A 1 111 ? 38.705 -11.443 -36.590 1.00 50.69 111 SER A O 1
ATOM 915 N N . PRO A 1 112 ? 38.164 -9.923 -38.163 1.00 52.81 112 PRO A N 1
ATOM 916 C CA . PRO A 1 112 ? 38.901 -10.609 -39.210 1.00 52.81 112 PRO A CA 1
ATOM 917 C C . PRO A 1 112 ? 40.386 -10.475 -38.880 1.00 52.81 112 PRO A C 1
ATOM 919 O O . PRO A 1 112 ? 40.916 -9.367 -38.837 1.00 52.81 112 PRO A O 1
ATOM 922 N N . ARG A 1 113 ? 41.055 -11.602 -38.622 1.00 49.47 113 ARG A N 1
ATOM 923 C CA . ARG A 1 113 ? 42.518 -11.639 -38.555 1.00 49.47 113 ARG A CA 1
ATOM 924 C C . ARG A 1 113 ? 43.058 -11.204 -39.920 1.00 49.47 113 ARG A C 1
ATOM 926 O O . ARG A 1 113 ? 42.937 -11.965 -40.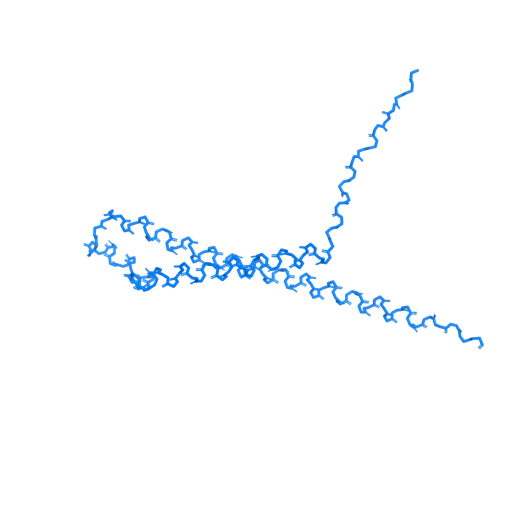877 1.00 49.47 113 ARG A O 1
ATOM 933 N N . THR A 1 114 ? 43.598 -9.993 -39.997 1.00 53.00 114 THR A N 1
ATOM 934 C CA . THR A 1 114 ? 44.503 -9.551 -41.069 1.00 53.00 114 THR A CA 1
ATOM 935 C C . THR A 1 114 ? 45.933 -9.888 -40.703 1.00 53.00 114 THR A C 1
ATOM 937 O O . THR A 1 114 ? 46.294 -9.597 -39.539 1.00 53.00 114 THR A O 1
#

Sequence (114 aa):
MSAVIRKGTALESNVDEDDINSLYKTIASEIAFYKEVLAKFRKKYGDLAEFEAKLANAELPEHPYWEESIEYRNAYEELENLKKMKGVFEWILKLLTHREHSLGNANLQYSPRT

Radius of gyration: 25.4 Å; chains: 1; bounding box: 65×30×78 Å